Protein AF-A0A7S2VJZ9-F1 (afdb_monomer_lite)

Organism: NCBI:txid1333877

Secondary structure (DSSP, 8-state):
-PPPEEEESSHHHHHHHHHTSSSSEEEEEE--SSS-GGG-EETTT--B-SEEEEEGGGHHHHHHHHTTSEEE-TTTTTT-EE---EEEEE----S---EEEEEEETTTTEEEEEEES--SS-GGG-

pLDDT: mean 95.27, std 4.75, range [71.62, 98.62]

Sequence (126 aa):
AIPKIAVAASPAQAAEKAKEFPGDEVVIKTQVLAGGRGLGHFKENNFQGGVHIIPKDKASEFADKMLGKTLVTKQTGATGKPCNTVMLAEKFQIKTEKYFAILMDRGSGGPIMIGSKTGGTSIEDI

InterPro domains:
  IPR013650 ATP-grasp fold, succinyl-CoA synthetase-type [PF08442] (3-126)
  IPR013815 ATP-grasp fold, subdomain 1 [G3DSA:3.30.1490.20] (4-100)

Structure (mmCIF, N/CA/C/O backbone):
data_AF-A0A7S2VJZ9-F1
#
_entry.id   AF-A0A7S2VJZ9-F1
#
loop_
_atom_site.group_PDB
_atom_site.id
_atom_site.type_symbol
_atom_site.label_atom_id
_atom_site.label_alt_id
_atom_site.label_comp_id
_atom_site.label_asym_id
_atom_site.label_entity_id
_atom_site.label_seq_id
_atom_site.pdbx_PDB_ins_code
_atom_site.Cartn_x
_atom_site.Cartn_y
_atom_site.Cartn_z
_atom_site.occupancy
_atom_site.B_iso_or_equiv
_atom_site.auth_seq_id
_atom_site.auth_comp_id
_atom_site.auth_asym_id
_atom_site.auth_atom_id
_atom_site.pdbx_PDB_model_num
ATOM 1 N N . ALA A 1 1 ? -13.915 -5.875 -12.444 1.00 71.62 1 ALA A N 1
ATOM 2 C CA . ALA A 1 1 ? -14.356 -4.905 -11.423 1.00 71.62 1 ALA A CA 1
ATOM 3 C C . ALA A 1 1 ? -13.130 -4.404 -10.673 1.00 71.62 1 ALA A C 1
ATOM 5 O O . ALA A 1 1 ? -12.215 -5.194 -10.468 1.00 71.62 1 ALA A O 1
ATOM 6 N N . ILE A 1 2 ? -13.086 -3.119 -10.323 1.00 84.31 2 ILE A N 1
ATOM 7 C CA . ILE A 1 2 ? -12.057 -2.571 -9.427 1.00 84.31 2 ILE A CA 1
ATOM 8 C C . ILE A 1 2 ? -12.565 -2.643 -7.979 1.00 84.31 2 ILE A C 1
ATOM 10 O O . ILE A 1 2 ? -13.776 -2.517 -7.786 1.00 84.31 2 ILE A O 1
ATOM 14 N N . PRO A 1 3 ? -11.692 -2.851 -6.975 1.00 87.75 3 PRO A N 1
ATOM 15 C CA . PRO A 1 3 ? -12.107 -2.839 -5.576 1.00 87.75 3 PRO A CA 1
ATOM 16 C C . PRO A 1 3 ? -12.781 -1.525 -5.195 1.00 87.75 3 PRO A C 1
ATOM 18 O O . PRO A 1 3 ? -12.321 -0.462 -5.627 1.00 87.75 3 PRO A O 1
ATOM 21 N N . LYS A 1 4 ? -13.802 -1.572 -4.327 1.00 94.69 4 LYS A N 1
ATOM 22 C CA . LYS A 1 4 ? -14.230 -0.356 -3.625 1.00 94.69 4 LYS A CA 1
ATOM 23 C C . LYS A 1 4 ? -13.022 0.215 -2.878 1.00 94.69 4 LYS A C 1
ATOM 25 O O . LYS A 1 4 ? -12.226 -0.545 -2.319 1.00 94.69 4 LYS A O 1
ATOM 30 N N . ILE A 1 5 ? -12.879 1.538 -2.874 1.00 97.19 5 ILE A N 1
ATOM 31 C CA . ILE A 1 5 ? -11.815 2.243 -2.153 1.00 97.19 5 ILE A CA 1
ATOM 32 C C . ILE A 1 5 ? -12.362 3.466 -1.417 1.00 97.19 5 ILE A C 1
ATOM 34 O O . ILE A 1 5 ? -13.361 4.053 -1.828 1.00 97.19 5 ILE A O 1
ATOM 38 N N . ALA A 1 6 ? -11.679 3.860 -0.347 1.00 97.88 6 ALA A N 1
ATOM 39 C CA . ALA A 1 6 ? -11.918 5.092 0.393 1.00 97.88 6 ALA A CA 1
ATOM 40 C C . ALA A 1 6 ? -10.584 5.646 0.907 1.00 97.88 6 ALA A C 1
ATOM 42 O O . ALA A 1 6 ? -9.693 4.882 1.272 1.00 97.88 6 ALA A O 1
ATOM 43 N N . VAL A 1 7 ? -10.440 6.969 0.946 1.00 98.25 7 VAL A N 1
ATOM 44 C CA . VAL A 1 7 ? -9.234 7.643 1.451 1.00 98.25 7 VAL A CA 1
ATOM 45 C C . VAL A 1 7 ? -9.539 8.278 2.803 1.00 98.25 7 VAL A C 1
ATOM 47 O O . VAL A 1 7 ? -10.624 8.823 3.000 1.00 98.25 7 VAL A O 1
ATOM 50 N N . ALA A 1 8 ? -8.581 8.207 3.724 1.00 98.31 8 ALA A N 1
ATOM 51 C CA . ALA A 1 8 ? -8.650 8.837 5.035 1.00 98.31 8 ALA A CA 1
ATOM 52 C C . ALA A 1 8 ? -7.359 9.610 5.335 1.00 98.31 8 ALA A C 1
ATOM 54 O O . ALA A 1 8 ? -6.254 9.141 5.044 1.00 98.31 8 ALA A O 1
ATOM 55 N N . ALA A 1 9 ? -7.514 10.788 5.940 1.00 98.19 9 ALA A N 1
ATOM 56 C CA . ALA A 1 9 ? -6.416 11.651 6.382 1.00 98.19 9 ALA A CA 1
ATOM 57 C C . ALA A 1 9 ? -6.274 11.695 7.915 1.00 98.19 9 ALA A C 1
ATOM 59 O O . ALA A 1 9 ? -5.394 12.372 8.438 1.00 98.19 9 ALA A O 1
ATOM 60 N N . SER A 1 10 ? -7.128 10.977 8.650 1.00 98.56 10 SER A N 1
ATOM 61 C CA . SER A 1 10 ? -7.032 10.832 10.104 1.00 98.56 10 SER A CA 1
ATOM 62 C C . SER A 1 10 ? -7.433 9.423 10.559 1.00 98.56 10 SER A C 1
ATOM 64 O O . SER A 1 10 ? -8.188 8.745 9.851 1.00 98.56 10 SER A O 1
ATOM 66 N N . PRO A 1 11 ? -6.983 8.974 11.746 1.00 98.44 11 PRO A N 1
ATOM 67 C CA . PRO A 1 11 ? -7.390 7.686 12.313 1.00 98.44 11 PRO A CA 1
ATOM 68 C C . PRO A 1 11 ? -8.911 7.540 12.466 1.00 98.44 11 PRO A C 1
ATOM 70 O O . PRO A 1 11 ? -9.481 6.516 12.089 1.00 98.44 11 PRO A O 1
ATOM 73 N N . ALA A 1 12 ? -9.586 8.602 12.916 1.00 98.38 12 ALA A N 1
ATOM 74 C CA . ALA A 1 12 ? -11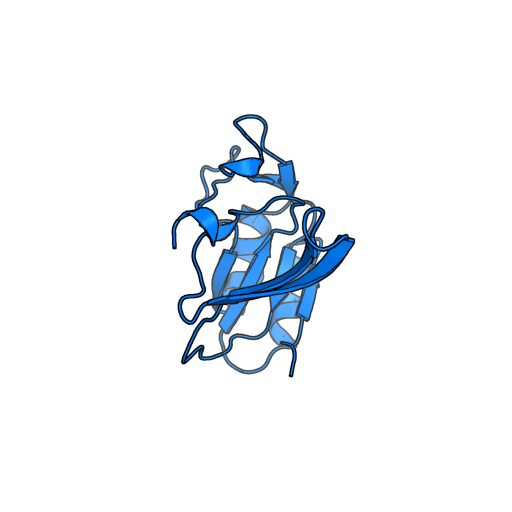.042 8.633 13.039 1.00 98.38 12 ALA A CA 1
ATOM 75 C C . ALA A 1 12 ? -11.740 8.483 11.677 1.00 98.38 12 ALA A C 1
ATOM 77 O O . ALA A 1 12 ? -12.666 7.686 11.540 1.00 98.38 12 ALA A O 1
ATOM 78 N N . GLN A 1 13 ? -11.259 9.184 10.642 1.00 98.44 13 GLN A N 1
ATOM 79 C CA . GLN A 1 13 ? -11.788 9.011 9.287 1.00 98.44 13 GLN A CA 1
ATOM 80 C C . GLN A 1 13 ? -11.571 7.586 8.773 1.00 98.44 13 GLN A C 1
ATOM 82 O O . GLN A 1 13 ? -12.456 7.044 8.119 1.00 98.44 13 GLN A O 1
ATOM 87 N N . ALA A 1 14 ? -10.429 6.960 9.074 1.00 98.50 14 ALA A N 1
ATOM 88 C CA . ALA A 1 14 ? -10.173 5.579 8.675 1.00 98.50 14 ALA A CA 1
ATOM 89 C C . ALA A 1 14 ? -11.174 4.608 9.327 1.00 98.50 14 ALA A C 1
ATOM 91 O O . ALA A 1 14 ? -11.708 3.742 8.638 1.00 98.50 14 ALA A O 1
ATOM 92 N N . ALA A 1 15 ? -11.491 4.782 10.614 1.00 98.25 15 ALA A N 1
ATOM 93 C CA . ALA A 1 15 ? -12.511 3.977 11.290 1.00 98.25 15 ALA A CA 1
ATOM 94 C C . ALA A 1 15 ? -13.901 4.138 10.662 1.00 98.25 15 ALA A C 1
ATOM 96 O O . ALA A 1 15 ? -14.563 3.141 10.379 1.00 98.25 15 ALA A O 1
ATOM 97 N N . GLU A 1 16 ? -14.334 5.374 10.396 1.00 98.19 16 GLU A N 1
ATOM 98 C CA . GLU A 1 16 ? -15.637 5.619 9.766 1.00 98.19 16 GLU A CA 1
ATOM 99 C C . GLU A 1 16 ? -15.701 5.031 8.354 1.00 98.19 16 GLU A C 1
ATOM 101 O O . GLU A 1 16 ? -16.643 4.314 8.018 1.00 98.19 16 GLU A O 1
ATOM 106 N N . LYS A 1 17 ? -14.659 5.243 7.543 1.00 98.06 17 LYS A N 1
ATOM 107 C CA . LYS A 1 17 ? -14.589 4.697 6.184 1.00 98.06 17 LYS A CA 1
ATOM 108 C C . LYS A 1 17 ? -14.544 3.174 6.157 1.00 98.06 17 LYS A C 1
ATOM 110 O O . LYS A 1 17 ? -15.131 2.583 5.256 1.00 98.06 17 LYS A O 1
ATOM 115 N N . ALA A 1 18 ? -13.917 2.524 7.137 1.00 97.88 18 ALA A N 1
ATOM 116 C CA . ALA A 1 18 ? -13.866 1.064 7.215 1.00 97.88 18 ALA A CA 1
ATOM 117 C C . ALA A 1 18 ? -15.260 0.421 7.348 1.00 97.88 18 ALA A C 1
ATOM 119 O O . ALA A 1 18 ? -15.486 -0.668 6.810 1.00 97.88 18 ALA A O 1
ATOM 120 N N . LYS A 1 19 ? -16.218 1.105 7.992 1.00 96.94 19 LYS A N 1
ATOM 121 C CA . LYS A 1 19 ? -17.606 0.627 8.143 1.00 96.94 19 LYS A CA 1
ATOM 122 C C . LYS A 1 19 ? -18.344 0.520 6.807 1.00 96.94 19 LYS A C 1
ATOM 124 O O . LYS A 1 19 ? -19.240 -0.304 6.678 1.00 96.94 19 LYS A O 1
ATOM 129 N N . GLU A 1 20 ? -17.953 1.310 5.806 1.00 95.25 20 GLU A N 1
ATOM 130 C CA . GLU A 1 20 ? -18.614 1.354 4.495 1.00 95.25 20 GLU A CA 1
ATOM 131 C C . GLU A 1 20 ? -18.301 0.134 3.604 1.00 95.25 20 GLU A C 1
ATOM 133 O O . GLU A 1 20 ? -18.926 -0.041 2.554 1.00 95.25 20 GLU A O 1
ATOM 138 N N . PHE A 1 21 ? -17.303 -0.680 3.953 1.00 96.00 21 PHE A N 1
ATOM 139 C CA . PHE A 1 21 ? -16.910 -1.861 3.178 1.00 96.00 21 PHE A CA 1
ATOM 140 C C . PHE A 1 21 ? -17.765 -3.083 3.552 1.00 96.00 21 PHE A C 1
ATOM 142 O O . PHE A 1 21 ? -18.318 -3.118 4.646 1.00 96.00 21 PHE A O 1
ATOM 149 N N . PRO A 1 22 ? -17.889 -4.112 2.702 1.00 92.94 22 PRO A N 1
ATOM 150 C CA . PRO A 1 22 ? -18.465 -5.401 3.104 1.00 92.94 22 PRO A CA 1
ATOM 151 C C . PRO A 1 22 ? -17.500 -6.219 3.994 1.00 92.94 22 PRO A C 1
ATOM 153 O O . PRO A 1 22 ? -16.319 -5.890 4.089 1.00 92.94 22 PRO A O 1
ATOM 156 N N . GLY A 1 23 ? -18.000 -7.273 4.656 1.00 93.50 23 GLY A N 1
ATOM 157 C CA . GLY A 1 23 ? -17.199 -8.217 5.464 1.00 93.50 23 GLY A CA 1
ATOM 158 C C . GLY A 1 23 ? -16.669 -7.654 6.789 1.00 93.50 23 GLY A C 1
ATOM 159 O O . GLY A 1 23 ? -17.138 -6.617 7.242 1.00 93.50 23 GLY A O 1
ATOM 160 N N . ASP A 1 24 ? -15.676 -8.310 7.393 1.00 95.50 24 ASP A N 1
ATOM 161 C CA . ASP A 1 24 ? -15.068 -7.884 8.673 1.00 95.50 24 ASP A CA 1
ATOM 162 C C . ASP A 1 24 ? -13.653 -7.313 8.515 1.00 95.50 24 ASP A C 1
ATOM 164 O O . ASP A 1 24 ? -13.095 -6.728 9.444 1.00 95.50 24 ASP A O 1
ATOM 168 N N . GLU A 1 25 ? -13.078 -7.433 7.317 1.00 97.44 25 GLU A N 1
ATOM 169 C CA . GLU A 1 25 ? -11.704 -7.044 7.016 1.00 97.44 25 GLU A CA 1
ATOM 170 C C . GLU A 1 25 ? -11.627 -6.065 5.845 1.00 97.44 25 GLU A C 1
ATOM 172 O O . GLU A 1 25 ? -12.419 -6.104 4.902 1.00 97.44 25 GLU A O 1
ATOM 177 N N . VAL A 1 26 ? -10.606 -5.216 5.881 1.00 97.81 26 VAL A N 1
ATOM 178 C CA . VAL A 1 26 ? -10.263 -4.255 4.831 1.00 97.81 26 VAL A CA 1
ATOM 179 C C . VAL A 1 26 ? -8.758 -4.255 4.598 1.00 97.81 26 VAL A C 1
ATOM 181 O O . VAL A 1 26 ? -7.974 -4.629 5.468 1.00 97.81 26 VAL A O 1
ATOM 184 N N . VAL A 1 27 ? -8.330 -3.820 3.415 1.00 97.94 27 VAL A N 1
ATOM 185 C CA . VAL A 1 27 ? -6.912 -3.597 3.124 1.00 97.94 27 VAL A CA 1
ATOM 186 C C . VAL A 1 27 ? -6.585 -2.129 3.359 1.00 97.94 27 VAL A C 1
ATOM 188 O O . VAL A 1 27 ? -7.121 -1.274 2.660 1.00 97.94 27 VAL A O 1
ATOM 191 N N . ILE A 1 28 ? -5.681 -1.821 4.286 1.00 98.44 28 ILE A N 1
ATOM 192 C CA . ILE A 1 28 ? -5.161 -0.466 4.498 1.00 98.44 28 ILE A CA 1
ATOM 193 C C . ILE A 1 28 ? -3.831 -0.290 3.758 1.00 98.44 28 ILE A C 1
ATOM 195 O O . ILE A 1 28 ? -2.938 -1.134 3.840 1.00 98.44 28 ILE A O 1
ATOM 199 N N . LYS A 1 29 ? -3.703 0.796 2.991 1.00 98.25 29 LYS A N 1
ATOM 200 C CA . LYS A 1 29 ? -2.544 1.080 2.134 1.00 98.25 29 LYS A CA 1
ATOM 201 C C . LYS A 1 29 ? -2.087 2.519 2.305 1.00 98.25 29 LYS A C 1
ATOM 203 O O . LYS A 1 29 ? -2.810 3.448 1.947 1.00 98.25 29 LYS A O 1
ATOM 208 N N . THR A 1 30 ? -0.851 2.713 2.738 1.00 98.06 30 THR A N 1
ATOM 209 C CA . THR A 1 30 ? -0.207 4.029 2.725 1.00 98.06 30 THR A CA 1
ATOM 210 C C . THR A 1 30 ? -0.139 4.604 1.310 1.00 98.06 30 THR A C 1
ATOM 212 O O . THR A 1 30 ? 0.234 3.912 0.352 1.00 98.06 30 THR A O 1
ATOM 215 N N . GLN A 1 31 ? -0.490 5.884 1.180 1.00 98.00 31 GLN A N 1
ATOM 216 C CA . GLN A 1 31 ? -0.392 6.632 -0.070 1.00 98.00 31 GLN A CA 1
ATOM 217 C C . GLN A 1 31 ? 0.919 7.413 -0.109 1.00 98.00 31 GLN A C 1
ATOM 219 O O . GLN A 1 31 ? 1.010 8.568 0.293 1.00 98.00 31 GLN A O 1
ATOM 224 N N . VAL A 1 32 ? 1.952 6.741 -0.607 1.00 96.12 32 VAL A N 1
ATOM 225 C CA . VAL A 1 32 ? 3.276 7.306 -0.863 1.00 96.12 32 VAL A CA 1
ATOM 226 C C . VAL A 1 32 ? 3.604 7.084 -2.333 1.00 96.12 32 VAL A C 1
ATOM 228 O O . VAL A 1 32 ? 3.361 5.999 -2.862 1.00 96.12 32 VAL A O 1
ATOM 231 N N . LEU A 1 33 ? 4.174 8.102 -2.985 1.00 93.81 33 LEU A N 1
ATOM 232 C CA . LEU A 1 33 ? 4.629 8.050 -4.379 1.00 93.81 33 LEU A CA 1
ATOM 233 C C . LEU A 1 33 ? 5.934 7.244 -4.508 1.00 93.81 33 LEU A C 1
ATOM 235 O O . LEU A 1 33 ? 6.991 7.796 -4.810 1.00 93.81 33 LEU A O 1
ATOM 239 N N . ALA A 1 34 ? 5.854 5.953 -4.188 1.00 92.88 34 ALA A N 1
ATOM 240 C CA . ALA A 1 34 ? 6.895 4.949 -4.366 1.00 92.88 34 ALA A CA 1
ATOM 241 C C . ALA A 1 34 ? 6.288 3.534 -4.334 1.00 92.88 34 ALA A C 1
ATOM 243 O O . ALA A 1 34 ? 5.274 3.280 -3.674 1.00 92.88 34 ALA A O 1
ATOM 244 N N . GLY A 1 35 ? 6.922 2.598 -5.036 1.00 92.38 35 GLY A N 1
ATOM 245 C CA . GLY A 1 35 ? 6.653 1.165 -4.947 1.00 92.38 35 GLY A CA 1
ATOM 246 C C . GLY A 1 35 ? 7.290 0.518 -3.712 1.00 92.38 35 GLY A C 1
ATOM 247 O O . GLY A 1 35 ? 7.901 1.179 -2.877 1.00 92.38 35 GLY A O 1
ATOM 248 N N . GLY A 1 36 ? 7.118 -0.799 -3.562 1.00 92.25 36 GLY A N 1
ATOM 249 C CA . GLY A 1 36 ? 7.714 -1.558 -2.450 1.00 92.25 36 GLY A CA 1
ATOM 250 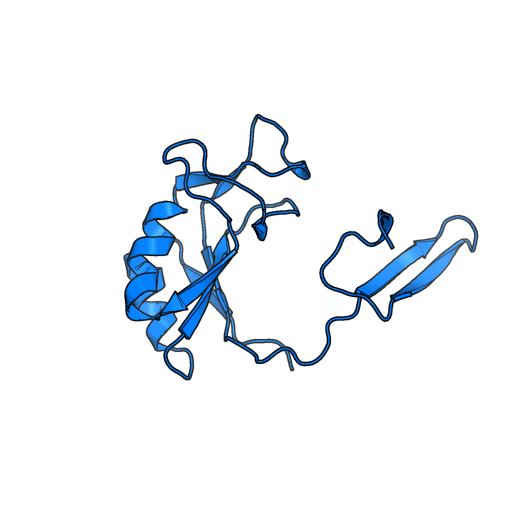C C . GLY A 1 36 ? 7.099 -1.288 -1.070 1.00 92.25 36 GLY A C 1
ATOM 251 O O . GLY A 1 36 ? 7.679 -1.666 -0.058 1.00 92.25 36 GLY A O 1
ATOM 252 N N . ARG A 1 37 ? 5.919 -0.655 -1.010 1.00 96.44 37 ARG A N 1
ATOM 253 C CA . ARG A 1 37 ? 5.257 -0.256 0.246 1.00 96.44 37 ARG A CA 1
ATOM 254 C C . ARG A 1 37 ? 5.025 -1.422 1.206 1.00 96.44 37 ARG A C 1
ATOM 256 O O . ARG A 1 37 ? 5.216 -1.245 2.399 1.00 96.44 37 ARG A O 1
ATOM 263 N N . GLY A 1 38 ? 4.636 -2.597 0.706 1.00 94.19 38 GLY A N 1
ATOM 264 C CA . GLY A 1 38 ? 4.368 -3.774 1.545 1.00 94.19 38 GLY A CA 1
ATOM 265 C C . GLY A 1 38 ? 5.588 -4.273 2.327 1.00 94.19 38 GLY A C 1
ATOM 266 O O . GLY A 1 38 ? 5.432 -4.728 3.449 1.00 94.19 38 GLY A O 1
ATOM 267 N N . LEU A 1 39 ? 6.793 -4.105 1.771 1.00 93.56 39 LEU A N 1
ATOM 268 C CA . LEU A 1 39 ? 8.068 -4.498 2.387 1.00 93.56 39 LEU A CA 1
ATOM 269 C C . LEU A 1 39 ? 8.789 -3.323 3.073 1.00 93.56 39 LEU A C 1
ATOM 271 O O . LEU A 1 39 ? 9.943 -3.450 3.474 1.00 93.56 39 LEU A O 1
ATOM 275 N N . GLY A 1 40 ? 8.155 -2.149 3.134 1.00 96.19 40 GLY A N 1
ATOM 276 C CA . GLY A 1 40 ? 8.732 -0.966 3.763 1.00 96.19 40 GLY A CA 1
ATOM 277 C C . GLY A 1 40 ? 8.643 -0.987 5.289 1.00 96.19 40 GLY A C 1
ATOM 278 O O . GLY A 1 40 ? 8.060 -1.893 5.871 1.00 96.19 40 GLY A O 1
ATOM 279 N N . HIS A 1 41 ? 9.165 0.052 5.936 1.00 97.94 41 HIS A N 1
ATOM 280 C CA . HIS A 1 41 ? 8.987 0.300 7.370 1.00 97.94 41 HIS A CA 1
ATOM 281 C C . HIS A 1 41 ? 8.854 1.799 7.653 1.00 97.94 41 HIS A C 1
ATOM 283 O O . HIS A 1 41 ? 9.324 2.630 6.876 1.00 97.94 41 HIS A O 1
ATOM 289 N N . PHE A 1 42 ? 8.217 2.156 8.763 1.00 98.25 42 PHE A N 1
ATOM 290 C CA . PHE A 1 42 ? 8.080 3.540 9.208 1.00 98.25 42 PHE A CA 1
ATOM 291 C C . PHE A 1 42 ? 9.217 3.922 10.150 1.00 98.25 42 PHE A C 1
ATOM 293 O O . PHE A 1 42 ? 9.496 3.202 11.107 1.00 98.25 42 PHE A O 1
ATOM 300 N N . LYS A 1 43 ? 9.869 5.059 9.896 1.00 97.12 43 LYS A N 1
ATOM 301 C CA . LYS A 1 43 ? 11.058 5.483 10.654 1.00 97.12 43 LYS A CA 1
ATOM 302 C C . LYS A 1 43 ? 10.773 5.760 12.124 1.00 97.12 43 LYS A C 1
ATOM 304 O O . LYS A 1 43 ? 11.573 5.421 12.984 1.00 97.12 43 LYS A O 1
ATOM 309 N N . GLU A 1 44 ? 9.652 6.411 12.397 1.00 97.94 44 GLU A N 1
ATOM 310 C CA . GLU A 1 44 ? 9.360 7.030 13.688 1.00 97.94 44 GLU A CA 1
ATOM 311 C C . GLU A 1 44 ? 8.920 6.006 14.738 1.00 97.94 44 GLU A C 1
ATOM 313 O O . GLU A 1 44 ? 9.107 6.224 15.930 1.00 97.94 44 GLU A O 1
ATOM 318 N N . ASN A 1 45 ? 8.323 4.892 14.311 1.00 97.75 45 ASN A N 1
ATOM 319 C CA . ASN A 1 45 ? 7.776 3.867 15.204 1.00 97.75 45 ASN A CA 1
ATOM 320 C C . ASN A 1 45 ? 8.178 2.433 14.826 1.00 97.75 45 ASN A C 1
ATOM 322 O O . ASN A 1 45 ? 7.623 1.486 15.381 1.00 97.75 45 ASN A O 1
ATOM 326 N N . ASN A 1 46 ? 9.097 2.265 13.869 1.00 97.06 46 ASN A N 1
ATOM 327 C CA . ASN A 1 46 ? 9.553 0.975 13.346 1.00 97.06 46 ASN A CA 1
ATOM 328 C C . ASN A 1 46 ? 8.414 0.038 12.886 1.00 97.06 46 ASN A C 1
ATOM 330 O O . ASN A 1 46 ? 8.567 -1.188 12.866 1.00 97.06 46 ASN A O 1
ATOM 334 N N . PHE A 1 47 ? 7.250 0.596 12.535 1.00 98.00 47 PHE A N 1
ATOM 335 C CA . PHE A 1 47 ? 6.111 -0.194 12.088 1.00 98.00 47 PHE A CA 1
ATOM 336 C C . PHE A 1 47 ? 6.412 -0.801 10.715 1.00 98.00 47 PHE A C 1
ATOM 338 O O . PHE A 1 47 ? 6.838 -0.099 9.800 1.00 98.00 47 PHE A O 1
ATOM 345 N N . GLN A 1 48 ? 6.227 -2.113 10.579 1.00 98.06 48 GLN A N 1
ATOM 346 C CA . GLN A 1 48 ? 6.596 -2.852 9.373 1.00 98.06 48 GLN A CA 1
ATOM 347 C C . GLN A 1 48 ? 5.435 -2.879 8.379 1.00 98.06 48 GLN A C 1
ATOM 349 O O . GLN A 1 48 ? 4.294 -3.136 8.752 1.00 98.06 48 GLN A O 1
ATOM 354 N N . GLY A 1 49 ? 5.741 -2.648 7.107 1.00 96.44 49 GLY A N 1
ATOM 355 C CA . GLY A 1 49 ? 4.809 -2.683 5.989 1.00 96.44 49 GLY A CA 1
ATOM 356 C C . GLY A 1 49 ? 3.887 -1.464 5.902 1.00 96.44 49 GLY A C 1
ATOM 357 O O . GLY A 1 49 ? 3.276 -1.017 6.868 1.00 96.44 49 GLY A O 1
ATOM 358 N N . GLY A 1 50 ? 3.725 -0.943 4.690 1.00 96.88 50 GLY A N 1
ATOM 359 C CA . GLY A 1 50 ? 2.754 0.097 4.340 1.00 96.88 50 GLY A CA 1
ATOM 360 C C . GLY A 1 50 ? 1.450 -0.442 3.740 1.00 96.88 50 GLY A C 1
ATOM 361 O O . GLY A 1 50 ? 0.630 0.354 3.284 1.00 96.88 50 GLY A O 1
ATOM 362 N N . VAL A 1 51 ? 1.266 -1.767 3.678 1.00 97.62 51 VAL A N 1
ATOM 363 C CA . VAL A 1 51 ? 0.074 -2.442 3.135 1.00 97.62 51 VAL A CA 1
ATOM 364 C C . VAL A 1 51 ? -0.291 -3.605 4.051 1.00 97.62 51 VAL A C 1
ATOM 366 O O . VAL A 1 51 ? 0.529 -4.497 4.230 1.00 97.62 51 VAL A O 1
ATOM 369 N N . HIS A 1 52 ? -1.507 -3.605 4.602 1.00 97.88 52 HIS A N 1
ATOM 370 C CA . HIS A 1 52 ? -1.969 -4.630 5.545 1.00 97.88 52 HIS A CA 1
ATOM 371 C C . HIS A 1 52 ? -3.416 -5.027 5.275 1.00 97.88 52 HIS A C 1
ATOM 373 O O . HIS A 1 52 ? -4.231 -4.177 4.924 1.00 97.88 52 HIS A O 1
ATOM 379 N N . ILE A 1 53 ? -3.736 -6.304 5.483 1.00 97.38 53 ILE A N 1
ATOM 380 C CA . ILE A 1 53 ? -5.116 -6.775 5.632 1.00 97.38 53 ILE A CA 1
ATOM 381 C C . ILE A 1 53 ? -5.427 -6.725 7.123 1.00 97.38 53 ILE A C 1
ATOM 383 O O . ILE A 1 53 ? -4.680 -7.294 7.916 1.00 97.38 53 ILE A O 1
ATOM 387 N N . ILE A 1 54 ? -6.486 -6.016 7.502 1.00 98.12 54 ILE A N 1
ATOM 388 C CA . ILE A 1 54 ? -6.813 -5.760 8.902 1.00 98.12 54 ILE A CA 1
ATOM 389 C C . ILE A 1 54 ? -8.304 -5.952 9.172 1.00 98.12 54 ILE A C 1
ATOM 391 O O . ILE A 1 54 ? -9.120 -5.666 8.291 1.00 98.12 54 ILE A O 1
ATOM 395 N N . PRO A 1 55 ? -8.676 -6.349 10.397 1.00 98.12 55 PRO A N 1
ATOM 396 C CA . PRO A 1 55 ? -10.030 -6.172 10.901 1.00 98.12 55 PRO A CA 1
ATOM 397 C C . PRO A 1 55 ? -10.459 -4.695 10.845 1.00 98.12 55 PRO A C 1
ATOM 399 O O . PRO A 1 55 ? -9.648 -3.789 11.060 1.00 98.12 55 PRO A O 1
ATOM 402 N N . LYS A 1 56 ? -11.733 -4.427 10.550 1.00 97.62 56 LYS A N 1
ATOM 403 C CA . LYS A 1 56 ? -12.262 -3.056 10.404 1.00 97.62 56 LYS A CA 1
ATOM 404 C C . LYS A 1 56 ? -12.156 -2.214 11.673 1.00 97.62 56 LYS A C 1
ATOM 406 O O . LYS A 1 56 ? -11.875 -1.021 11.592 1.00 97.62 56 LYS A O 1
ATOM 411 N N . ASP A 1 57 ? -12.362 -2.822 12.833 1.00 97.62 57 ASP A N 1
ATOM 412 C CA . ASP A 1 57 ? -12.231 -2.183 14.148 1.00 97.62 57 ASP A CA 1
ATOM 413 C C . ASP A 1 57 ? -10.788 -1.723 14.43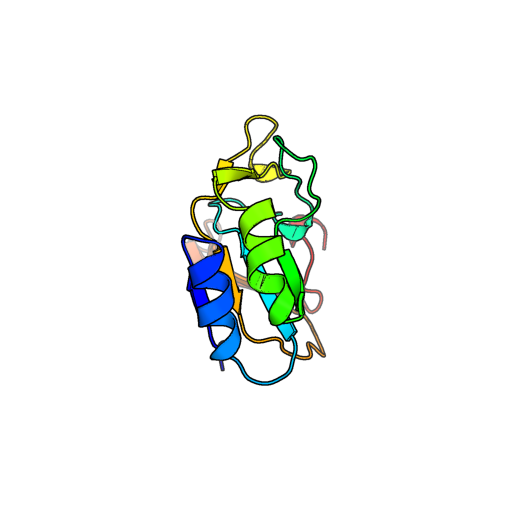6 1.00 97.62 57 ASP A C 1
ATOM 415 O O . ASP A 1 57 ? -10.568 -0.776 15.190 1.00 97.62 57 ASP A O 1
ATOM 419 N N . LYS A 1 58 ? -9.798 -2.322 13.763 1.00 98.31 58 LYS A N 1
ATOM 420 C CA . LYS A 1 58 ? -8.381 -1.943 13.831 1.00 98.31 58 LYS A CA 1
ATOM 421 C C . LYS A 1 58 ? -7.971 -0.835 12.859 1.00 98.31 58 LYS A C 1
ATOM 423 O O . LYS A 1 58 ? -6.824 -0.387 12.911 1.00 98.31 58 LYS A O 1
ATOM 428 N N . ALA A 1 59 ? -8.877 -0.330 12.018 1.00 98.44 59 ALA A N 1
ATOM 429 C CA . ALA A 1 59 ? -8.551 0.685 11.012 1.00 98.44 59 ALA A CA 1
ATOM 430 C C . ALA A 1 59 ? -7.936 1.963 11.603 1.00 98.44 59 ALA A C 1
ATOM 432 O O . ALA A 1 59 ? -6.942 2.458 11.071 1.00 98.44 59 ALA A O 1
ATOM 433 N N . SER A 1 60 ? -8.467 2.461 12.726 1.00 98.56 60 SER A N 1
ATOM 434 C CA . SER A 1 60 ? -7.906 3.635 13.411 1.00 98.56 60 SER A CA 1
ATOM 435 C C . SER A 1 60 ? -6.490 3.374 13.925 1.00 98.56 60 SER A C 1
ATOM 437 O O . SER A 1 60 ? -5.605 4.203 13.746 1.00 98.56 60 SER A O 1
ATOM 439 N N . GLU A 1 61 ? -6.259 2.213 14.543 1.00 98.56 61 GLU A N 1
ATOM 440 C CA . GLU A 1 61 ? -4.964 1.847 15.128 1.00 98.56 61 GLU A CA 1
ATOM 441 C C . GLU A 1 61 ? -3.867 1.769 14.054 1.00 98.56 61 GLU A C 1
ATOM 443 O O . GLU A 1 61 ? -2.770 2.302 14.221 1.00 98.56 61 GLU A O 1
ATOM 448 N N . PHE A 1 62 ? -4.164 1.132 12.919 1.00 98.56 62 PHE A N 1
ATOM 449 C CA . PHE A 1 62 ? -3.215 1.040 11.810 1.00 98.56 62 PHE A CA 1
ATOM 450 C C . PHE A 1 62 ? -3.008 2.385 11.115 1.00 98.56 62 PHE A C 1
ATOM 452 O O . PHE A 1 62 ? -1.880 2.708 10.750 1.00 98.56 62 PHE A O 1
ATOM 459 N N . ALA A 1 63 ? -4.065 3.184 10.949 1.00 98.62 63 ALA A N 1
ATOM 460 C CA . ALA A 1 63 ? -3.942 4.523 10.387 1.00 98.62 63 ALA A CA 1
ATOM 461 C C . ALA A 1 63 ? -3.058 5.419 11.264 1.00 98.62 63 ALA A C 1
ATOM 463 O O . ALA A 1 63 ? -2.185 6.093 10.728 1.00 98.62 63 ALA A O 1
ATOM 464 N N . ASP A 1 64 ? -3.204 5.369 12.591 1.00 98.56 64 ASP A N 1
ATOM 465 C CA . ASP A 1 64 ? -2.333 6.090 13.527 1.00 98.56 64 ASP A CA 1
ATOM 466 C C . ASP A 1 64 ? -0.868 5.662 13.381 1.00 98.56 64 ASP A C 1
ATOM 468 O O . ASP A 1 64 ? 0.038 6.491 13.331 1.00 98.56 64 ASP A O 1
ATOM 472 N N . LYS A 1 65 ? -0.616 4.360 13.197 1.00 98.44 65 LYS A N 1
ATOM 473 C CA . LYS A 1 65 ? 0.729 3.819 12.953 1.00 98.44 65 LYS A CA 1
ATOM 474 C C . LYS A 1 65 ? 1.375 4.293 11.645 1.00 98.44 65 LYS A C 1
ATOM 476 O O . LYS A 1 65 ? 2.596 4.185 11.559 1.00 98.44 65 LYS A O 1
ATOM 481 N N . MET A 1 66 ? 0.608 4.817 10.686 1.00 98.50 66 MET A N 1
ATOM 482 C CA . MET A 1 66 ? 1.086 5.224 9.357 1.00 98.50 66 MET A CA 1
ATOM 483 C C . MET A 1 66 ? 1.053 6.739 9.114 1.00 98.50 66 MET A C 1
ATOM 485 O O . MET A 1 66 ? 1.981 7.282 8.524 1.00 98.50 66 MET A O 1
ATOM 489 N N . LEU A 1 67 ? -0.026 7.416 9.509 1.00 98.50 67 LEU A N 1
ATOM 490 C CA . LEU A 1 67 ? -0.275 8.822 9.194 1.00 98.50 67 LEU A CA 1
ATOM 491 C C . LEU A 1 67 ? 0.717 9.745 9.906 1.00 98.50 67 LEU A C 1
ATOM 493 O O . LEU A 1 67 ? 1.048 9.548 11.073 1.00 98.50 67 LEU A O 1
ATOM 497 N N . GLY A 1 68 ? 1.198 10.756 9.183 1.00 97.88 68 GLY A N 1
ATOM 498 C CA . GLY A 1 68 ? 2.198 11.712 9.662 1.00 97.88 68 GLY A CA 1
ATOM 499 C C . GLY A 1 68 ? 3.613 11.137 9.787 1.00 97.88 68 GLY A C 1
ATOM 500 O O . GLY A 1 68 ? 4.524 11.862 10.175 1.00 97.88 68 GLY A O 1
ATOM 501 N N . LYS A 1 69 ? 3.812 9.857 9.452 1.00 98.31 69 LYS A N 1
ATOM 502 C CA . LYS A 1 69 ? 5.089 9.142 9.578 1.00 98.31 69 LYS A CA 1
ATOM 503 C C . LYS A 1 69 ? 5.735 8.919 8.221 1.00 98.31 69 LYS A C 1
ATOM 505 O O . LYS A 1 69 ? 5.091 9.002 7.175 1.00 98.31 69 LYS A O 1
ATOM 510 N N . THR A 1 70 ? 7.019 8.605 8.228 1.00 98.38 70 THR A N 1
ATOM 511 C CA . THR A 1 70 ? 7.842 8.466 7.034 1.00 98.38 70 THR A CA 1
ATOM 512 C C . THR A 1 70 ? 8.007 6.998 6.675 1.00 98.38 70 THR A C 1
ATOM 514 O O . THR A 1 70 ? 8.720 6.262 7.356 1.00 98.38 70 THR A O 1
ATOM 517 N N . LEU A 1 71 ? 7.399 6.576 5.564 1.00 98.44 71 LEU A N 1
ATOM 518 C CA . LEU A 1 71 ? 7.582 5.234 5.021 1.00 98.44 71 LEU A CA 1
ATOM 519 C C . LEU A 1 71 ? 8.895 5.160 4.232 1.00 98.44 71 LEU A C 1
ATOM 521 O O . LEU A 1 71 ? 9.099 5.887 3.256 1.00 98.44 71 LEU A O 1
ATOM 525 N N . VAL A 1 72 ? 9.758 4.234 4.631 1.00 98.06 72 VAL A N 1
ATOM 526 C CA . VAL A 1 72 ? 10.976 3.840 3.925 1.00 98.06 72 VAL A CA 1
ATOM 527 C C . VAL A 1 72 ? 10.706 2.560 3.151 1.00 98.06 72 VAL A C 1
ATOM 529 O O . VAL A 1 72 ? 10.182 1.588 3.682 1.00 98.06 72 VAL A O 1
ATOM 532 N N . THR A 1 73 ? 11.085 2.555 1.882 1.00 96.38 73 THR A N 1
ATOM 533 C CA . THR A 1 73 ? 11.032 1.411 0.969 1.00 96.38 73 THR A CA 1
ATOM 534 C C . THR A 1 73 ? 12.358 1.319 0.211 1.00 96.38 73 THR A C 1
ATOM 536 O O . THR A 1 73 ? 13.135 2.278 0.195 1.00 96.38 73 THR A O 1
ATOM 539 N N . LYS A 1 74 ? 12.583 0.215 -0.513 1.00 93.31 74 LYS A N 1
ATOM 540 C CA . LYS A 1 74 ? 13.728 0.078 -1.433 1.00 93.31 74 LYS A CA 1
ATOM 541 C C . LYS A 1 74 ? 13.814 1.239 -2.439 1.00 93.31 74 LYS A C 1
ATOM 543 O O . LYS A 1 74 ? 14.909 1.665 -2.780 1.00 93.31 74 LYS A O 1
ATOM 548 N N . GLN A 1 75 ? 12.672 1.774 -2.882 1.00 92.75 75 GLN A N 1
ATOM 549 C CA . GLN A 1 75 ? 12.605 2.813 -3.918 1.00 92.75 75 GLN A CA 1
ATOM 550 C C . GLN A 1 75 ? 12.700 4.249 -3.379 1.00 92.75 75 GLN A C 1
ATOM 552 O O . GLN A 1 75 ? 13.040 5.158 -4.127 1.00 92.75 75 GLN A O 1
ATOM 557 N N . THR A 1 76 ? 12.401 4.484 -2.098 1.00 94.38 76 THR A N 1
ATOM 558 C CA . THR A 1 76 ? 12.532 5.823 -1.487 1.00 94.38 76 THR A CA 1
ATOM 559 C C . THR A 1 76 ? 13.933 6.097 -0.948 1.00 94.38 76 THR A C 1
ATOM 561 O O . THR A 1 76 ? 14.218 7.230 -0.570 1.00 94.38 76 THR A O 1
ATOM 564 N N . GLY A 1 77 ? 14.767 5.059 -0.820 1.00 93.94 77 GLY A N 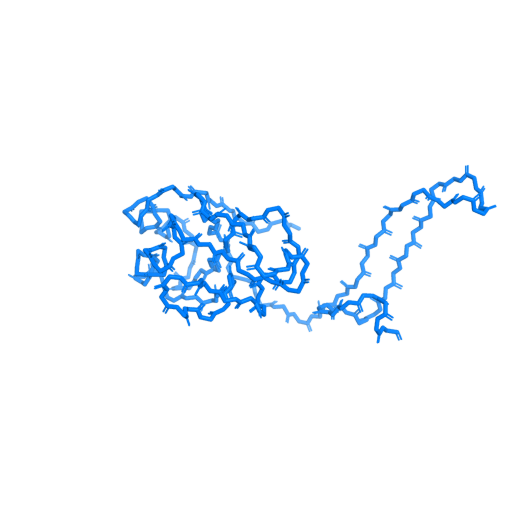1
ATOM 565 C CA . GLY A 1 77 ? 16.031 5.127 -0.095 1.00 93.94 77 GLY A CA 1
ATOM 566 C C . GLY A 1 77 ? 15.844 5.455 1.390 1.00 93.94 77 GLY A C 1
ATOM 567 O O . GLY A 1 77 ? 14.724 5.481 1.913 1.00 93.94 77 GLY A O 1
ATOM 568 N N . ALA A 1 78 ? 16.959 5.742 2.065 1.00 94.38 78 ALA A N 1
ATOM 569 C CA . ALA A 1 78 ? 16.994 6.009 3.501 1.00 94.38 78 ALA A CA 1
ATOM 570 C C . ALA A 1 78 ? 16.220 7.268 3.913 1.00 94.38 78 ALA A C 1
ATOM 572 O O . ALA A 1 78 ? 15.855 7.396 5.076 1.00 94.38 78 ALA A O 1
ATOM 573 N N . THR A 1 79 ? 15.942 8.205 3.002 1.00 95.31 79 THR A N 1
ATOM 574 C CA . THR A 1 79 ? 15.148 9.410 3.293 1.00 95.31 79 THR A CA 1
ATOM 575 C C . THR A 1 79 ? 13.670 9.094 3.502 1.00 95.31 79 THR A C 1
ATOM 577 O O . THR A 1 79 ? 13.038 9.745 4.332 1.00 95.31 79 THR A O 1
ATOM 580 N N . GLY A 1 80 ? 13.138 8.058 2.847 1.00 97.00 80 GLY A N 1
ATOM 581 C CA . GLY A 1 80 ? 11.714 7.728 2.910 1.00 97.00 80 GLY A CA 1
ATOM 582 C C . GLY A 1 80 ? 10.822 8.815 2.301 1.00 97.00 80 GLY A C 1
ATOM 583 O O . GLY A 1 80 ? 11.303 9.761 1.673 1.00 97.00 80 GLY A O 1
ATOM 584 N N . LYS A 1 81 ? 9.507 8.672 2.468 1.00 97.69 81 LYS A N 1
ATOM 585 C CA . LYS A 1 81 ? 8.510 9.690 2.105 1.00 97.69 81 LYS A CA 1
ATOM 586 C C . LYS A 1 81 ? 7.404 9.763 3.168 1.00 97.69 81 LYS A C 1
ATOM 588 O O . LYS A 1 81 ? 7.016 8.715 3.687 1.00 97.69 81 LYS A O 1
ATOM 593 N N . PRO A 1 82 ? 6.876 10.962 3.471 1.00 97.69 82 PRO A N 1
ATOM 594 C CA . PRO A 1 82 ? 5.810 11.121 4.452 1.00 97.69 82 PRO A CA 1
ATOM 595 C C . PRO A 1 82 ? 4.501 10.498 3.955 1.00 97.69 82 PRO A C 1
ATOM 597 O O . PRO A 1 82 ? 4.128 10.640 2.788 1.00 97.69 82 PRO A O 1
ATOM 600 N N . CYS A 1 83 ? 3.794 9.823 4.854 1.00 98.00 83 CYS A N 1
ATOM 601 C CA . CYS A 1 83 ? 2.456 9.296 4.642 1.00 98.00 83 CYS A CA 1
ATOM 602 C C . CYS A 1 83 ? 1.428 10.280 5.213 1.00 98.00 83 CYS A C 1
ATOM 604 O O . CYS A 1 83 ? 1.187 10.323 6.416 1.00 98.00 83 CYS A O 1
ATOM 606 N N . ASN A 1 84 ? 0.804 11.069 4.341 1.00 98.06 84 ASN A N 1
ATOM 607 C CA . ASN A 1 84 ? -0.221 12.039 4.749 1.00 98.06 84 ASN A CA 1
ATOM 608 C C . ASN A 1 84 ? -1.644 11.473 4.659 1.00 98.06 84 ASN A C 1
ATOM 610 O O . ASN A 1 84 ? -2.572 12.036 5.228 1.00 98.06 84 ASN A O 1
ATOM 614 N N . THR A 1 85 ? -1.828 10.382 3.912 1.00 98.38 85 THR A N 1
ATOM 615 C CA . THR A 1 85 ? -3.125 9.722 3.739 1.00 98.38 85 THR A CA 1
ATOM 616 C C . THR A 1 85 ? -2.961 8.210 3.640 1.00 98.38 85 THR A C 1
ATOM 618 O O . THR A 1 85 ? -1.947 7.687 3.164 1.00 98.38 85 THR A O 1
ATOM 621 N N . VAL A 1 86 ? -4.004 7.498 4.056 1.00 98.50 86 VAL A N 1
ATOM 622 C CA . VAL A 1 86 ? -4.149 6.055 3.861 1.00 98.50 86 VAL A CA 1
ATOM 623 C C . VAL A 1 86 ? -5.361 5.779 2.977 1.00 98.50 86 VAL A C 1
ATOM 625 O O . VAL A 1 86 ? -6.351 6.507 2.999 1.00 98.50 86 VAL A O 1
ATOM 628 N N . MET A 1 87 ? -5.283 4.714 2.189 1.00 98.44 87 MET A N 1
ATOM 629 C CA . MET A 1 87 ? -6.382 4.206 1.375 1.00 98.44 87 MET A CA 1
ATOM 630 C C . MET A 1 87 ? -6.855 2.882 1.954 1.00 98.44 87 MET A C 1
ATOM 632 O O . MET A 1 87 ? -6.070 1.942 2.074 1.00 98.44 87 MET A O 1
ATOM 636 N N . LEU A 1 88 ? -8.138 2.808 2.272 1.00 98.38 88 LEU A N 1
ATOM 637 C CA . LEU A 1 88 ? -8.840 1.568 2.551 1.00 98.38 88 LEU A CA 1
ATOM 638 C C . LEU A 1 88 ? -9.358 0.997 1.235 1.00 98.38 88 LEU A C 1
ATOM 640 O O . LEU A 1 88 ? -9.868 1.733 0.390 1.00 98.38 88 LEU A O 1
ATOM 644 N N . ALA A 1 89 ? -9.215 -0.306 1.060 1.00 97.12 89 ALA A N 1
ATOM 645 C CA . ALA A 1 89 ? -9.718 -1.031 -0.089 1.00 97.12 89 ALA A CA 1
ATOM 646 C C . ALA A 1 89 ? -10.442 -2.296 0.364 1.00 97.12 89 ALA A C 1
ATOM 648 O O . ALA A 1 89 ? -10.078 -2.922 1.361 1.00 97.12 89 ALA A O 1
ATOM 649 N N . GLU A 1 90 ? -11.452 -2.681 -0.402 1.00 95.62 90 GLU A N 1
ATOM 650 C CA . GLU A 1 90 ? -12.162 -3.939 -0.216 1.00 95.62 90 GLU A CA 1
ATOM 651 C C . GLU A 1 90 ? -11.201 -5.134 -0.325 1.00 95.62 90 GLU A C 1
ATOM 653 O O . GLU A 1 90 ? -10.330 -5.179 -1.203 1.00 95.62 90 GLU A O 1
ATOM 658 N N . LYS A 1 91 ? -11.350 -6.103 0.586 1.00 93.56 91 LYS A N 1
ATOM 659 C CA . LYS A 1 91 ? -10.588 -7.353 0.558 1.00 93.56 91 LYS A CA 1
ATOM 660 C C . LYS A 1 91 ? -11.177 -8.279 -0.504 1.00 93.56 91 LYS A C 1
ATOM 662 O O . LYS A 1 91 ? -12.337 -8.664 -0.426 1.00 93.56 91 LYS A O 1
ATOM 667 N N . PHE A 1 92 ? -10.342 -8.701 -1.448 1.00 89.06 92 PHE A N 1
ATOM 668 C CA . PHE A 1 92 ? -10.673 -9.750 -2.411 1.00 8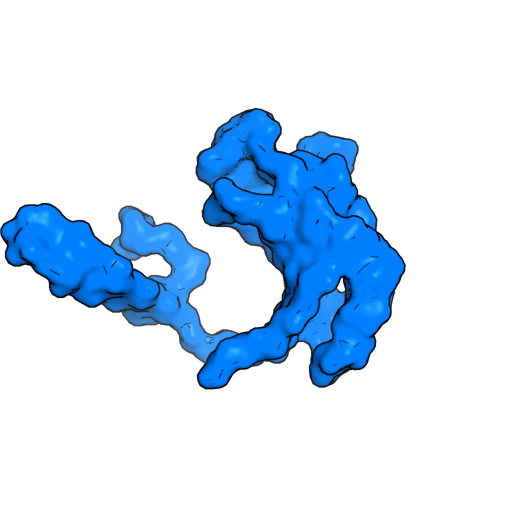9.06 92 PHE A CA 1
ATOM 669 C C . PHE A 1 92 ? -9.920 -11.032 -2.075 1.00 89.06 92 PHE A C 1
ATOM 671 O O . PHE A 1 92 ? -8.766 -10.991 -1.648 1.00 89.06 92 PHE A O 1
ATOM 678 N N . GLN A 1 93 ? -10.550 -12.179 -2.330 1.00 88.44 93 GLN A N 1
ATOM 679 C CA . GLN A 1 93 ? -9.825 -13.441 -2.419 1.00 88.44 93 GLN A CA 1
ATOM 680 C C . GLN A 1 93 ? -9.137 -13.523 -3.780 1.00 88.44 93 GLN A C 1
ATOM 682 O O . GLN A 1 93 ? -9.777 -13.718 -4.816 1.00 88.44 93 GLN A O 1
ATOM 687 N N . ILE A 1 94 ? -7.820 -13.351 -3.772 1.00 88.38 94 ILE A N 1
ATOM 688 C CA . ILE A 1 94 ? -7.008 -13.393 -4.981 1.00 88.38 94 ILE A CA 1
ATOM 689 C C . ILE A 1 94 ? -6.641 -14.853 -5.266 1.00 88.38 94 ILE A C 1
ATOM 691 O O . ILE A 1 94 ? -5.841 -15.445 -4.552 1.00 88.38 94 ILE A O 1
ATOM 695 N N . LYS A 1 95 ? -7.244 -15.448 -6.304 1.00 91.69 95 LYS A N 1
ATOM 696 C CA . LYS A 1 95 ? -6.931 -16.830 -6.724 1.00 91.69 95 LYS A CA 1
ATOM 697 C C . LYS A 1 95 ? -5.652 -16.921 -7.555 1.00 91.69 95 LYS A C 1
ATOM 699 O O . LYS A 1 95 ? -4.948 -17.920 -7.496 1.00 91.69 95 LYS A O 1
ATOM 704 N N . THR A 1 96 ? -5.388 -15.899 -8.363 1.00 91.19 96 THR A N 1
ATOM 705 C CA . THR A 1 96 ? -4.228 -15.829 -9.256 1.00 91.19 96 THR A CA 1
ATOM 706 C C . THR A 1 96 ? -3.776 -14.385 -9.384 1.00 91.19 96 THR A C 1
ATOM 708 O O . THR A 1 96 ? -4.600 -13.523 -9.699 1.00 91.19 96 THR A O 1
ATOM 711 N N . GLU A 1 97 ? -2.483 -14.136 -9.221 1.00 92.38 97 GLU A N 1
ATOM 712 C CA . GLU A 1 97 ? -1.858 -12.843 -9.500 1.00 92.38 97 GLU A CA 1
ATOM 713 C C . GLU A 1 97 ? -1.079 -12.917 -10.810 1.00 92.38 97 GLU A C 1
ATOM 715 O O . GLU A 1 97 ? -0.348 -13.873 -11.050 1.00 92.38 97 GLU A O 1
ATOM 720 N N . LYS A 1 98 ? -1.242 -11.906 -11.666 1.00 94.56 98 LYS A N 1
ATOM 721 C CA . LYS A 1 98 ? -0.554 -11.779 -12.957 1.00 94.56 98 LYS A CA 1
ATOM 722 C C . LYS A 1 98 ? 0.037 -10.380 -13.071 1.00 94.56 98 LYS A C 1
ATOM 724 O O . LYS A 1 98 ? -0.514 -9.440 -12.498 1.00 94.56 98 LYS A O 1
ATOM 729 N N . TYR A 1 99 ? 1.118 -10.238 -13.827 1.00 94.62 99 TYR A N 1
ATOM 730 C CA . TYR A 1 99 ? 1.663 -8.931 -14.189 1.00 94.62 99 TYR A CA 1
ATOM 731 C C . TYR A 1 99 ? 1.153 -8.527 -15.571 1.00 94.62 99 TYR A C 1
ATOM 733 O O . TYR A 1 99 ? 1.122 -9.351 -16.488 1.00 94.62 99 TYR A O 1
ATOM 741 N N . PHE A 1 100 ? 0.768 -7.263 -15.722 1.00 95.69 100 PHE A N 1
ATOM 742 C CA . PHE A 1 100 ? 0.408 -6.679 -17.006 1.00 95.69 100 PHE A CA 1
ATOM 743 C C . PHE A 1 100 ? 0.822 -5.208 -17.036 1.00 95.69 100 PHE A C 1
ATOM 745 O O . PHE A 1 100 ? 0.492 -4.457 -16.118 1.00 95.69 100 PHE A O 1
ATOM 752 N N . ALA A 1 101 ? 1.519 -4.801 -18.090 1.00 96.50 101 ALA A N 1
ATOM 753 C CA . ALA A 1 101 ? 1.927 -3.423 -18.314 1.00 96.50 101 ALA A CA 1
ATOM 754 C C . ALA A 1 101 ? 1.777 -3.046 -19.787 1.00 96.50 101 ALA A C 1
ATOM 756 O O . ALA A 1 101 ? 1.954 -3.874 -20.680 1.00 96.50 101 ALA A O 1
ATOM 757 N N . ILE A 1 102 ? 1.478 -1.772 -20.021 1.00 97.25 102 ILE A N 1
ATOM 758 C CA . ILE A 1 102 ? 1.502 -1.149 -21.342 1.00 97.25 102 ILE A CA 1
ATOM 759 C C . ILE A 1 102 ? 2.477 0.017 -21.251 1.00 97.25 102 ILE A C 1
ATOM 761 O O . ILE A 1 102 ? 2.358 0.848 -20.350 1.00 97.25 102 ILE A O 1
ATOM 765 N N . LEU A 1 103 ? 3.446 0.068 -22.157 1.00 97.19 103 LEU A N 1
ATOM 766 C CA . LEU A 1 103 ? 4.454 1.122 -22.202 1.00 97.19 103 LEU A CA 1
ATOM 767 C C . LEU A 1 103 ? 4.827 1.444 -23.647 1.00 97.19 103 LEU A C 1
ATOM 769 O O . LEU A 1 103 ? 4.574 0.654 -24.552 1.00 97.19 103 LEU A O 1
ATOM 773 N N . MET A 1 104 ? 5.445 2.602 -23.849 1.00 97.75 104 MET A N 1
ATOM 774 C CA . MET A 1 104 ? 6.048 2.956 -25.129 1.00 97.75 104 MET A CA 1
ATOM 775 C C . MET A 1 104 ? 7.430 2.318 -25.222 1.00 97.75 104 MET A C 1
ATOM 777 O O . MET A 1 104 ? 8.307 2.623 -24.412 1.00 97.75 104 MET A O 1
ATOM 781 N N . ASP A 1 105 ? 7.626 1.452 -26.207 1.00 97.38 105 ASP A N 1
ATOM 782 C CA . ASP A 1 105 ? 8.914 0.838 -26.485 1.00 97.38 105 ASP A CA 1
ATOM 783 C C . ASP A 1 105 ? 9.665 1.622 -27.561 1.00 97.38 105 ASP A C 1
ATOM 785 O O . ASP A 1 105 ? 9.148 1.942 -28.632 1.00 97.38 105 ASP A O 1
ATOM 789 N N . ARG A 1 106 ? 10.927 1.931 -27.262 1.00 97.19 106 ARG A N 1
ATOM 790 C CA . ARG A 1 106 ? 11.797 2.686 -28.165 1.00 97.19 106 ARG A CA 1
ATOM 791 C C . ARG A 1 106 ? 12.250 1.843 -29.354 1.00 97.19 106 ARG A C 1
ATOM 793 O O . ARG A 1 106 ? 12.497 2.422 -30.404 1.00 97.19 106 ARG A O 1
ATOM 800 N N . GLY A 1 107 ? 12.367 0.522 -29.196 1.00 96.38 107 GLY A N 1
ATOM 801 C CA . GLY A 1 107 ? 12.814 -0.372 -30.268 1.00 96.38 107 GLY A CA 1
ATOM 802 C C . GLY A 1 107 ? 11.787 -0.490 -31.393 1.00 96.38 107 GLY A C 1
ATOM 803 O O . GLY A 1 107 ? 12.127 -0.361 -32.565 1.00 96.38 107 GLY A O 1
ATOM 804 N N . SER A 1 108 ? 10.522 -0.678 -31.029 1.00 95.56 108 SER 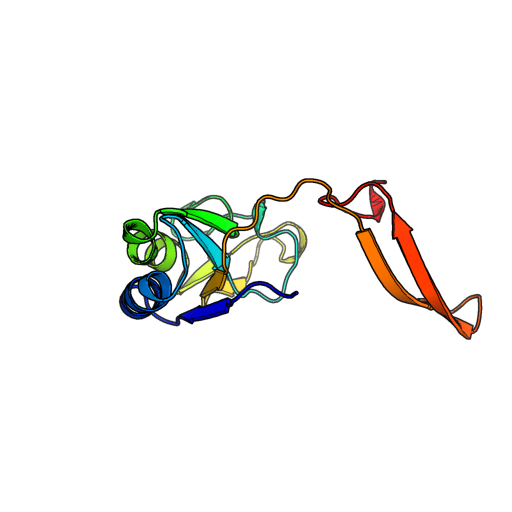A N 1
ATOM 805 C CA . SER A 1 108 ? 9.391 -0.718 -31.963 1.00 95.56 108 SER A CA 1
ATOM 806 C C . SER A 1 108 ? 8.843 0.663 -32.337 1.00 95.56 108 SER A C 1
ATOM 808 O O . SER A 1 108 ? 8.103 0.774 -33.312 1.00 95.56 108 SER A O 1
ATOM 810 N N . GLY A 1 109 ? 9.182 1.718 -31.585 1.00 97.19 109 GLY A N 1
ATOM 811 C CA . GLY A 1 109 ? 8.679 3.076 -31.817 1.00 97.19 109 GLY A CA 1
ATOM 812 C C . GLY A 1 109 ? 7.186 3.237 -31.510 1.00 97.19 109 GLY A C 1
ATOM 813 O O . GLY A 1 109 ? 6.538 4.131 -32.053 1.00 97.19 109 GLY A O 1
ATOM 814 N N . GLY A 1 110 ? 6.622 2.374 -30.663 1.00 97.44 110 GLY A N 1
ATOM 815 C CA . GLY A 1 110 ? 5.182 2.287 -30.442 1.00 97.44 110 GLY A CA 1
ATOM 816 C C . GLY A 1 110 ? 4.802 1.671 -29.095 1.00 97.44 110 GLY A C 1
ATOM 817 O O . GLY A 1 110 ? 5.671 1.347 -28.282 1.00 97.44 110 GLY A O 1
ATOM 818 N N . PRO A 1 111 ? 3.495 1.541 -28.817 1.00 98.06 111 PRO A N 1
ATOM 819 C CA . PRO A 1 111 ? 3.020 0.892 -27.605 1.00 98.06 111 PRO A CA 1
ATOM 820 C C . PRO A 1 111 ? 3.264 -0.621 -27.661 1.00 98.06 111 PRO A C 1
ATOM 822 O O . PRO A 1 111 ? 2.941 -1.274 -28.653 1.00 98.06 111 PRO A O 1
ATOM 825 N N . ILE A 1 112 ? 3.759 -1.188 -26.562 1.00 97.75 112 ILE A N 1
ATOM 826 C CA . ILE A 1 112 ? 3.865 -2.636 -26.352 1.00 97.75 112 ILE A CA 1
ATOM 827 C C . ILE A 1 112 ? 3.087 -3.059 -25.110 1.00 97.75 112 ILE A C 1
ATOM 829 O O . ILE A 1 112 ? 2.876 -2.273 -24.185 1.00 97.75 112 ILE A O 1
ATOM 833 N N . MET A 1 113 ? 2.695 -4.330 -25.084 1.00 97.69 113 MET A N 1
ATOM 834 C CA . MET A 1 113 ? 2.086 -4.978 -23.926 1.00 97.69 113 MET A CA 1
ATOM 835 C C . MET A 1 113 ? 3.049 -6.023 -23.371 1.00 97.69 113 MET A C 1
ATOM 837 O O . MET A 1 113 ? 3.504 -6.897 -24.105 1.00 97.69 113 MET A O 1
ATOM 841 N N . ILE A 1 114 ? 3.322 -5.957 -22.071 1.00 95.25 114 ILE A N 1
ATOM 842 C CA . ILE A 1 114 ? 4.108 -6.953 -21.341 1.00 95.25 114 ILE A CA 1
ATOM 843 C C . ILE A 1 114 ? 3.172 -7.678 -20.384 1.00 95.25 114 ILE A C 1
ATOM 845 O O . ILE A 1 114 ? 2.455 -7.045 -19.610 1.00 95.25 114 ILE A O 1
ATOM 849 N N . GLY A 1 115 ? 3.184 -9.009 -20.418 1.00 95.69 115 GLY A N 1
ATOM 850 C CA . GLY A 1 115 ? 2.382 -9.842 -19.531 1.00 95.69 115 GLY A CA 1
ATOM 851 C C . GLY A 1 115 ? 3.189 -10.998 -18.957 1.00 95.69 115 GLY A C 1
ATOM 852 O O . GLY A 1 115 ? 3.961 -11.627 -19.674 1.00 95.69 115 GLY A O 1
ATOM 853 N N . SER A 1 116 ? 2.966 -11.313 -17.681 1.00 95.00 116 SER A N 1
ATOM 854 C CA . SER A 1 116 ? 3.512 -12.511 -17.037 1.00 95.00 116 SER A CA 1
ATOM 855 C C . SER A 1 116 ? 2.425 -13.270 -16.284 1.00 95.00 116 SER A C 1
ATOM 857 O O . SER A 1 116 ? 1.531 -12.680 -15.668 1.00 95.00 116 SER A O 1
ATOM 859 N N . LYS A 1 117 ? 2.518 -14.606 -16.320 1.00 93.56 117 LYS A N 1
ATOM 860 C CA . LYS A 1 117 ? 1.673 -15.497 -15.511 1.00 93.56 117 LYS A CA 1
ATOM 861 C C . LYS A 1 117 ? 1.974 -15.369 -14.017 1.00 93.56 117 LYS A C 1
ATOM 863 O O . LYS A 1 117 ? 1.103 -15.701 -13.222 1.00 93.56 117 LYS A O 1
ATOM 868 N N . THR A 1 118 ? 3.162 -14.880 -13.668 1.00 90.06 118 THR A N 1
ATOM 869 C CA . THR A 1 118 ? 3.602 -14.644 -12.295 1.00 90.06 118 THR A CA 1
ATOM 870 C C . THR A 1 118 ? 3.443 -13.158 -11.983 1.00 90.06 118 THR A C 1
ATOM 872 O O . THR A 1 118 ? 4.123 -12.319 -12.566 1.00 90.06 118 THR A O 1
ATOM 875 N N . GLY A 1 119 ? 2.488 -12.816 -11.118 1.00 86.69 119 GLY A N 1
ATOM 876 C CA . GLY A 1 119 ? 2.330 -11.473 -10.551 1.00 86.69 119 GLY A CA 1
ATOM 877 C C . GLY A 1 119 ? 2.861 -11.380 -9.118 1.00 86.69 119 GLY A C 1
ATOM 878 O O . GLY A 1 119 ? 3.403 -12.344 -8.588 1.00 86.69 119 GLY A O 1
ATOM 879 N N . GLY A 1 120 ? 2.705 -10.211 -8.493 1.00 83.06 120 GLY A N 1
ATOM 880 C CA . GLY A 1 120 ? 3.016 -10.007 -7.068 1.00 83.06 120 GLY A CA 1
ATOM 881 C C . GLY A 1 120 ? 4.492 -9.742 -6.737 1.00 83.06 120 GLY A C 1
ATOM 882 O O . GLY A 1 120 ? 4.796 -9.345 -5.614 1.00 83.06 120 GLY A O 1
ATOM 883 N N . THR A 1 121 ? 5.399 -9.881 -7.708 1.00 80.31 121 THR A N 1
ATOM 884 C CA . THR A 1 121 ? 6.839 -9.596 -7.575 1.00 80.31 121 THR A CA 1
ATOM 885 C C . THR A 1 121 ? 7.312 -8.560 -8.605 1.00 80.31 121 THR A C 1
ATOM 887 O O . THR A 1 121 ? 6.538 -8.146 -9.473 1.00 80.31 121 THR A O 1
ATOM 890 N N . SER A 1 122 ? 8.564 -8.106 -8.486 1.00 83.25 122 SER A N 1
ATOM 891 C CA . SER A 1 122 ? 9.213 -7.267 -9.501 1.00 83.25 122 SER A CA 1
ATOM 892 C C . SER A 1 122 ? 9.256 -8.015 -10.830 1.00 83.25 122 SER A C 1
ATOM 894 O O . SER A 1 122 ? 9.637 -9.181 -10.855 1.00 83.25 122 SER A O 1
ATOM 896 N N . ILE A 1 123 ? 8.879 -7.359 -11.929 1.00 86.94 123 ILE A N 1
ATOM 897 C CA . ILE A 1 123 ? 8.927 -7.981 -13.263 1.00 86.94 123 ILE A CA 1
ATOM 898 C C . ILE A 1 123 ? 10.367 -8.211 -13.725 1.00 86.94 123 ILE A C 1
ATOM 900 O O . ILE A 1 123 ? 10.623 -9.096 -14.525 1.00 86.94 123 ILE A O 1
ATOM 904 N N . GLU A 1 124 ? 11.299 -7.426 -13.195 1.00 84.94 124 GLU A N 1
ATOM 905 C CA . GLU A 1 124 ? 12.731 -7.520 -13.447 1.00 84.94 124 GLU A CA 1
ATOM 906 C C . GLU A 1 124 ? 13.366 -8.769 -12.816 1.00 84.94 124 GLU A C 1
ATOM 908 O O . GLU A 1 124 ? 14.445 -9.172 -13.239 1.00 84.94 124 GLU A O 1
ATOM 913 N N . ASP A 1 125 ? 12.699 -9.371 -11.825 1.00 80.12 125 ASP A N 1
ATOM 914 C CA . ASP A 1 125 ? 13.148 -10.580 -11.127 1.00 80.12 125 ASP A CA 1
ATOM 915 C C . ASP A 1 125 ? 12.470 -11.865 -11.671 1.00 80.12 125 ASP A C 1
ATOM 917 O O . ASP A 1 125 ? 12.693 -12.947 -11.122 1.00 80.12 125 ASP A O 1
ATOM 921 N N . ILE A 1 126 ? 11.608 -11.754 -12.699 1.00 77.81 126 ILE A N 1
ATOM 922 C CA . ILE A 1 126 ? 10.891 -12.870 -13.360 1.00 77.81 126 ILE A CA 1
ATOM 923 C C . ILE A 1 126 ? 11.664 -13.336 -14.592 1.00 77.81 126 ILE A C 1
ATOM 925 O O . ILE A 1 126 ? 11.795 -14.572 -14.745 1.00 77.81 126 ILE A O 1
#

Foldseek 3Di:
DFWDKDKDQALVRQLVVLVVEPDFKKKKAFDDPDPQQQQKAWDPQRHGGRIDIDGSNCRSVVCVRQAQTFIDGPGCPPVGHHRRMMMITHDDDDPFAKDWDWDQDPVVRGIDIDIGSDHDDDPVVD

Radius of gyration: 16.51 Å; chains: 1; bounding box: 36×29×47 Å